Protein AF-A0A8H3QEY4-F1 (afdb_monomer_lite)

pLDDT: mean 74.87, std 17.11, range [32.81, 94.5]

Structure (mmCIF, N/CA/C/O backbone):
data_AF-A0A8H3QEY4-F1
#
_entry.id   AF-A0A8H3QEY4-F1
#
loop_
_atom_site.group_PDB
_atom_site.id
_atom_site.type_symbol
_atom_site.label_atom_id
_atom_site.label_alt_id
_atom_site.label_comp_id
_atom_site.label_asym_id
_atom_site.label_entity_id
_atom_site.label_seq_id
_atom_site.pdbx_PDB_ins_code
_atom_site.Cartn_x
_atom_site.Cartn_y
_atom_site.Cartn_z
_atom_site.occupancy
_atom_site.B_iso_or_equiv
_atom_site.auth_seq_id
_atom_site.auth_comp_id
_atom_site.auth_asym_id
_atom_site.auth_atom_id
_atom_site.pdbx_PDB_model_num
ATOM 1 N N . MET A 1 1 ? -0.172 -0.135 -28.618 1.00 63.59 1 MET A N 1
ATOM 2 C CA . MET A 1 1 ? 0.148 -1.387 -27.898 1.00 63.59 1 MET A CA 1
ATOM 3 C C . MET A 1 1 ? 1.242 -1.070 -26.885 1.00 63.59 1 MET A C 1
ATOM 5 O O . MET A 1 1 ? 2.207 -0.415 -27.263 1.00 63.59 1 MET A O 1
ATOM 9 N N . LEU A 1 2 ? 1.059 -1.405 -25.605 1.00 72.38 2 LEU A N 1
ATOM 10 C CA . LEU A 1 2 ? 2.095 -1.199 -24.579 1.00 72.38 2 LEU A CA 1
ATOM 11 C C . LEU A 1 2 ? 3.280 -2.143 -24.850 1.00 72.38 2 LEU A C 1
ATOM 13 O O . LEU A 1 2 ? 3.071 -3.277 -25.278 1.00 72.38 2 LEU A O 1
ATOM 17 N N . SER A 1 3 ? 4.509 -1.668 -24.632 1.00 82.62 3 SER A N 1
ATOM 18 C CA . SER A 1 3 ? 5.715 -2.501 -24.731 1.00 82.62 3 SER A CA 1
ATOM 19 C C . SER A 1 3 ? 5.764 -3.527 -23.594 1.00 82.62 3 SER A C 1
ATOM 21 O O . SER A 1 3 ? 5.164 -3.293 -22.543 1.00 82.62 3 SER A O 1
ATOM 23 N N . SER A 1 4 ? 6.488 -4.639 -23.787 1.00 85.00 4 SER A N 1
ATOM 24 C CA . SER A 1 4 ? 6.645 -5.693 -22.763 1.00 85.00 4 SER A CA 1
ATOM 25 C C . SER A 1 4 ? 7.066 -5.105 -21.417 1.00 85.00 4 SER A C 1
ATOM 27 O O . SER A 1 4 ? 6.370 -5.294 -20.429 1.00 85.00 4 SER A O 1
ATOM 29 N N . ASP A 1 5 ? 8.091 -4.251 -21.415 1.00 83.50 5 ASP A N 1
ATOM 30 C CA . ASP A 1 5 ? 8.610 -3.621 -20.197 1.00 83.50 5 ASP A CA 1
ATOM 31 C C . ASP A 1 5 ? 7.554 -2.802 -19.435 1.00 83.50 5 ASP A C 1
ATOM 33 O O . ASP A 1 5 ? 7.576 -2.722 -18.208 1.00 83.50 5 ASP A O 1
ATOM 37 N N . LYS A 1 6 ? 6.602 -2.183 -20.150 1.00 83.88 6 LYS A N 1
ATOM 38 C CA . LYS A 1 6 ? 5.503 -1.431 -19.524 1.00 83.88 6 LYS A CA 1
ATOM 39 C C . LYS A 1 6 ? 4.445 -2.363 -18.937 1.00 83.88 6 LYS A C 1
ATOM 41 O O . LYS A 1 6 ? 3.863 -2.038 -17.907 1.00 83.88 6 LYS A O 1
ATOM 46 N N . TRP A 1 7 ? 4.195 -3.507 -19.567 1.00 89.19 7 TRP A N 1
ATOM 47 C CA . TRP A 1 7 ? 3.324 -4.539 -19.004 1.00 89.19 7 TRP A CA 1
ATOM 48 C C . TRP A 1 7 ? 3.940 -5.198 -17.775 1.00 89.19 7 TRP A C 1
ATOM 50 O O . TRP A 1 7 ? 3.241 -5.399 -16.784 1.00 89.19 7 TRP A O 1
ATOM 60 N N . ASP A 1 8 ? 5.242 -5.477 -17.818 1.00 88.94 8 ASP A N 1
ATOM 61 C CA . ASP A 1 8 ? 5.998 -5.988 -16.678 1.00 88.94 8 ASP A CA 1
ATOM 62 C C . ASP A 1 8 ? 5.935 -4.999 -15.510 1.00 88.94 8 ASP A C 1
ATOM 64 O O . ASP A 1 8 ? 5.599 -5.384 -14.393 1.00 88.94 8 ASP A O 1
ATOM 68 N N . LEU A 1 9 ? 6.101 -3.703 -15.789 1.00 89.19 9 LEU A N 1
ATOM 69 C CA . LEU A 1 9 ? 5.932 -2.656 -14.787 1.00 89.19 9 LEU A CA 1
ATOM 70 C C . LEU A 1 9 ? 4.533 -2.660 -14.150 1.00 89.19 9 LEU A C 1
ATOM 72 O O . LEU A 1 9 ? 4.418 -2.571 -12.930 1.00 89.19 9 LEU A O 1
ATOM 76 N N . LEU A 1 10 ? 3.467 -2.748 -14.952 1.00 89.25 10 LEU A N 1
ATOM 77 C CA . LEU A 1 10 ? 2.093 -2.795 -14.436 1.00 89.25 10 LEU A CA 1
ATOM 78 C C . LEU A 1 10 ? 1.845 -4.048 -13.589 1.00 89.25 10 LEU A C 1
ATOM 80 O O . LEU A 1 10 ? 1.168 -3.983 -12.560 1.00 89.25 10 LEU A O 1
ATOM 84 N N . ARG A 1 11 ? 2.411 -5.187 -14.001 1.00 91.56 11 ARG A N 1
ATOM 85 C CA . ARG A 1 11 ? 2.357 -6.432 -13.231 1.00 91.56 11 ARG A CA 1
ATOM 86 C C . ARG A 1 11 ? 3.048 -6.267 -11.878 1.00 91.56 11 ARG A C 1
ATOM 88 O O . ARG A 1 11 ? 2.485 -6.689 -10.871 1.00 91.56 11 ARG A O 1
ATOM 95 N N . ASP A 1 12 ? 4.204 -5.615 -11.851 1.00 92.31 12 ASP A N 1
ATOM 96 C CA . ASP A 1 12 ? 5.002 -5.404 -10.641 1.00 92.31 12 ASP A CA 1
ATOM 97 C C . ASP A 1 12 ? 4.447 -4.278 -9.746 1.00 92.31 12 ASP A C 1
ATOM 99 O O . ASP A 1 12 ? 4.686 -4.260 -8.537 1.00 92.31 12 ASP A O 1
ATOM 103 N N . LEU A 1 13 ? 3.643 -3.367 -10.305 1.00 93.06 13 LEU A N 1
ATOM 104 C CA . LEU A 1 13 ? 2.916 -2.338 -9.560 1.00 93.06 13 LEU A CA 1
ATOM 105 C C . LEU A 1 13 ? 1.728 -2.913 -8.777 1.00 93.06 13 LEU A C 1
ATOM 107 O O . LEU A 1 13 ? 1.439 -2.467 -7.668 1.00 93.06 13 LEU A O 1
ATOM 111 N N . ARG A 1 14 ? 1.045 -3.929 -9.313 1.00 92.62 14 ARG A N 1
ATOM 112 C CA . ARG A 1 14 ? -0.099 -4.567 -8.642 1.00 92.62 14 ARG A CA 1
ATOM 113 C C . ARG A 1 14 ? 0.196 -4.991 -7.189 1.00 92.62 14 ARG A C 1
ATOM 115 O O . ARG A 1 14 ? -0.579 -4.611 -6.314 1.00 92.62 14 ARG A O 1
ATOM 122 N N . PRO A 1 15 ? 1.265 -5.751 -6.878 1.00 93.56 15 PRO A N 1
ATOM 123 C CA . PRO A 1 15 ? 1.554 -6.145 -5.499 1.00 93.56 15 PRO A CA 1
ATOM 124 C C . PRO A 1 15 ? 1.950 -4.968 -4.599 1.00 93.56 15 PRO A C 1
ATOM 126 O O . PRO A 1 15 ? 1.800 -5.076 -3.387 1.00 93.56 15 PRO A O 1
ATOM 129 N N . ILE A 1 16 ? 2.427 -3.853 -5.165 1.00 93.44 16 ILE A N 1
ATOM 130 C CA . ILE A 1 16 ? 2.712 -2.622 -4.416 1.00 93.44 16 ILE A CA 1
ATOM 131 C C . ILE A 1 16 ? 1.412 -1.956 -3.961 1.00 93.44 16 ILE A C 1
ATOM 133 O O . ILE A 1 16 ? 1.320 -1.520 -2.824 1.00 93.44 16 ILE A O 1
ATOM 137 N N . LEU A 1 17 ? 0.390 -1.892 -4.811 1.00 93.81 17 LEU A N 1
ATOM 138 C CA . LEU A 1 17 ? -0.867 -1.224 -4.454 1.00 93.81 17 LEU A CA 1
ATOM 139 C C . LEU A 1 17 ? -1.811 -2.108 -3.627 1.00 93.81 17 LEU A C 1
ATOM 141 O O . LEU A 1 17 ? -2.666 -1.599 -2.908 1.00 93.81 17 LEU A O 1
ATOM 145 N N . ARG A 1 18 ? -1.626 -3.429 -3.679 1.00 94.50 18 ARG A N 1
ATOM 146 C CA . ARG A 1 18 ? -2.480 -4.414 -3.004 1.00 94.50 18 ARG A CA 1
ATOM 147 C C . ARG A 1 18 ? -2.747 -4.144 -1.507 1.00 94.50 18 ARG A C 1
ATOM 149 O O . ARG A 1 18 ? -3.912 -4.235 -1.135 1.00 94.50 18 ARG A O 1
ATOM 156 N N . PRO A 1 19 ? -1.763 -3.783 -0.657 1.00 93.9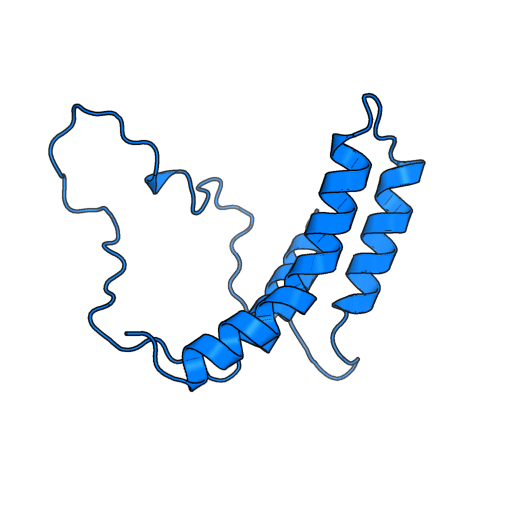4 19 PRO A N 1
ATOM 157 C CA . PRO A 1 19 ? -2.016 -3.502 0.761 1.00 93.94 19 PRO A CA 1
ATOM 158 C C . PRO A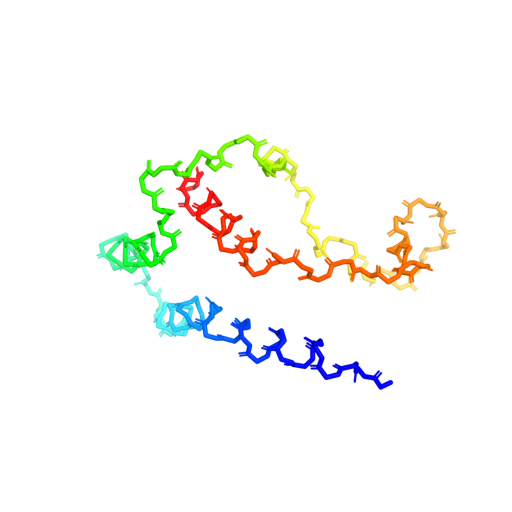 1 19 ? -3.001 -2.347 0.987 1.00 93.94 19 PRO A C 1
ATOM 160 O O . PRO A 1 19 ? -3.752 -2.359 1.957 1.00 93.94 19 PRO A O 1
ATOM 163 N N . PHE A 1 20 ? -3.023 -1.360 0.086 1.00 91.44 20 PHE A N 1
ATOM 164 C CA . PHE A 1 20 ? -3.961 -0.238 0.151 1.00 91.44 20 PHE A CA 1
ATOM 165 C C . PHE A 1 20 ? -5.368 -0.668 -0.249 1.00 91.44 20 PHE A C 1
ATOM 167 O O . PHE A 1 20 ? -6.330 -0.288 0.412 1.00 91.44 20 PHE A O 1
ATOM 174 N N . THR A 1 21 ? -5.497 -1.496 -1.288 1.00 91.94 21 THR A N 1
ATOM 175 C CA . THR A 1 21 ? -6.788 -2.092 -1.656 1.00 91.94 21 THR A CA 1
ATOM 176 C C . THR A 1 21 ? -7.342 -2.932 -0.506 1.00 91.94 21 THR A C 1
ATOM 178 O O . THR A 1 21 ? -8.464 -2.710 -0.082 1.00 91.94 21 THR A O 1
ATOM 181 N N . GLU A 1 22 ? -6.532 -3.808 0.092 1.00 91.88 22 GLU A N 1
ATOM 182 C CA . GLU A 1 22 ? -6.964 -4.639 1.226 1.00 91.88 22 GLU A CA 1
ATOM 183 C C . GLU A 1 22 ? -7.372 -3.794 2.445 1.00 91.88 22 GLU A C 1
ATOM 185 O O . GLU A 1 22 ? -8.379 -4.079 3.093 1.00 91.88 22 GLU A O 1
ATOM 190 N N . ALA A 1 23 ? -6.625 -2.726 2.743 1.00 90.50 23 ALA A N 1
ATOM 191 C CA . ALA A 1 23 ? -6.974 -1.800 3.814 1.00 90.50 23 ALA A CA 1
ATOM 192 C C . ALA A 1 23 ? -8.278 -1.042 3.528 1.00 90.50 23 ALA A C 1
ATOM 194 O O . ALA A 1 23 ? -9.118 -0.921 4.416 1.00 90.50 23 ALA A O 1
ATOM 195 N N . THR A 1 24 ? -8.466 -0.540 2.307 1.00 89.88 24 THR A N 1
ATOM 196 C CA . THR A 1 24 ? -9.680 0.201 1.927 1.00 89.88 24 THR A CA 1
ATOM 197 C C . THR A 1 24 ? -10.910 -0.694 1.837 1.00 89.88 24 THR A C 1
ATOM 199 O O . THR A 1 24 ? -11.968 -0.271 2.290 1.00 89.88 24 THR A O 1
ATOM 202 N N . ASP A 1 25 ? -10.780 -1.938 1.378 1.00 90.88 25 ASP A N 1
ATOM 203 C CA . ASP A 1 25 ? -11.868 -2.923 1.397 1.00 90.88 25 ASP A CA 1
ATOM 204 C C . ASP A 1 25 ? -12.301 -3.241 2.838 1.00 90.88 25 ASP A C 1
ATOM 206 O O . ASP A 1 25 ? -13.493 -3.262 3.155 1.00 90.88 25 ASP A O 1
ATOM 210 N N . LEU A 1 26 ? -11.331 -3.442 3.739 1.00 88.88 26 LEU A N 1
ATOM 211 C CA . LEU A 1 26 ? -11.596 -3.724 5.151 1.00 88.88 26 LEU A CA 1
ATOM 212 C C . LEU A 1 26 ? -12.260 -2.537 5.863 1.00 88.88 26 LEU A C 1
ATOM 214 O O . LEU A 1 26 ? -13.221 -2.719 6.611 1.00 88.88 26 LEU A O 1
ATOM 218 N N . LEU A 1 27 ? -11.736 -1.328 5.652 1.00 87.69 27 LEU A N 1
ATOM 219 C CA . LEU A 1 27 ? -12.211 -0.112 6.312 1.00 87.69 27 LEU A CA 1
ATOM 220 C C . LEU A 1 27 ? -13.538 0.374 5.712 1.00 87.69 27 LEU A C 1
ATOM 222 O O . LEU A 1 27 ? -14.464 0.698 6.455 1.00 87.69 27 LEU A O 1
ATOM 226 N N . GLY A 1 28 ? -13.662 0.355 4.384 1.00 82.62 28 GLY A N 1
ATOM 227 C CA . GLY A 1 28 ? -14.857 0.772 3.649 1.00 82.62 28 GLY A CA 1
ATOM 228 C C . GLY A 1 28 ? -16.077 -0.111 3.908 1.00 82.62 28 GLY A C 1
ATOM 229 O O . GLY A 1 28 ? -17.204 0.369 3.837 1.00 82.62 28 GLY A O 1
ATOM 230 N N . GLY A 1 29 ? -15.873 -1.377 4.287 1.00 76.12 29 GLY A N 1
ATOM 231 C CA . GLY A 1 29 ? -16.945 -2.267 4.740 1.00 76.12 29 GLY A CA 1
ATOM 232 C C . GLY A 1 29 ? -17.467 -1.977 6.154 1.00 76.12 29 GLY A C 1
ATOM 233 O O . GLY A 1 29 ? -18.438 -2.601 6.584 1.00 76.12 29 GLY A O 1
ATOM 234 N N . SER A 1 30 ? -16.842 -1.061 6.901 1.00 75.62 30 SER A N 1
ATOM 235 C CA . SER A 1 30 ? -17.213 -0.756 8.283 1.00 75.62 30 SER A CA 1
ATOM 236 C C . SER A 1 30 ? -17.855 0.628 8.408 1.00 75.62 30 SER A C 1
ATOM 238 O O . SER A 1 30 ? -17.300 1.637 7.987 1.00 75.62 30 SER A O 1
ATOM 240 N N . ASN A 1 31 ? -19.017 0.698 9.065 1.00 75.56 31 ASN A N 1
ATOM 241 C CA . ASN A 1 31 ? -19.694 1.976 9.338 1.00 75.56 31 ASN A CA 1
ATOM 242 C C . ASN A 1 31 ? -18.973 2.824 10.408 1.00 75.56 31 ASN A C 1
ATOM 244 O O . ASN A 1 31 ? -19.326 3.980 10.618 1.00 75.56 31 ASN A O 1
ATOM 248 N N . TYR A 1 32 ? -17.988 2.244 11.106 1.00 76.06 32 TYR A N 1
ATOM 249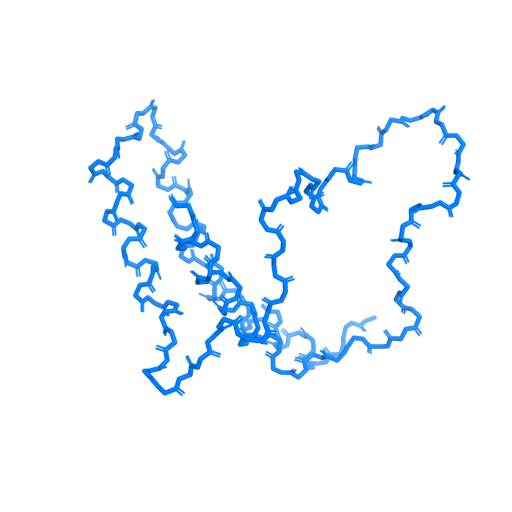 C CA . TYR A 1 32 ? -17.250 2.874 12.200 1.00 76.06 32 TYR A CA 1
ATOM 250 C C . TYR A 1 32 ? -15.782 2.427 12.192 1.00 76.06 32 TYR A C 1
ATOM 252 O O . TYR A 1 32 ? -15.391 1.504 12.908 1.00 76.06 32 TYR A O 1
ATOM 260 N N . CYS A 1 33 ? -14.951 3.103 11.401 1.00 82.00 33 CYS A N 1
ATOM 261 C CA . CYS A 1 33 ? -13.498 2.963 11.486 1.00 82.00 33 CYS A CA 1
ATOM 262 C C . CYS A 1 33 ? -12.958 3.755 12.681 1.00 82.00 33 CYS A C 1
ATOM 264 O O . CYS A 1 33 ? -12.934 4.985 12.660 1.00 82.00 33 CYS A O 1
ATOM 266 N N . THR A 1 34 ? -12.498 3.068 13.726 1.00 87.25 34 THR A N 1
ATOM 267 C CA . THR A 1 34 ? -11.847 3.721 14.869 1.00 87.25 34 THR A CA 1
ATOM 268 C C . THR A 1 34 ? -10.342 3.840 14.661 1.00 87.25 34 THR A C 1
ATOM 270 O O . THR A 1 34 ? -9.710 3.014 14.000 1.00 87.25 34 THR A O 1
ATOM 273 N N . PHE A 1 35 ? -9.727 4.827 15.319 1.00 85.75 35 PHE A N 1
ATOM 274 C CA . PHE A 1 35 ? -8.270 4.989 15.327 1.00 85.75 35 PHE A CA 1
ATOM 275 C C . PHE A 1 35 ? -7.536 3.718 15.789 1.00 85.75 35 PHE A C 1
ATOM 277 O O . PHE A 1 35 ? -6.492 3.367 15.246 1.00 85.75 35 PHE A O 1
ATOM 284 N N . SER A 1 36 ? -8.110 2.981 16.746 1.00 88.69 36 SER A N 1
ATOM 285 C CA . SER A 1 36 ? -7.568 1.703 17.223 1.00 88.69 36 SER A CA 1
ATOM 286 C C . SER A 1 36 ? -7.506 0.608 16.149 1.00 88.69 36 SER A C 1
ATOM 288 O O . SER A 1 36 ? -6.696 -0.304 16.288 1.00 88.69 36 SER A O 1
ATOM 290 N N . ILE A 1 37 ? -8.317 0.701 15.090 1.00 87.56 37 ILE A N 1
ATOM 291 C CA . ILE A 1 37 ? -8.316 -0.217 13.940 1.00 87.56 37 ILE A CA 1
ATOM 292 C C . ILE A 1 37 ? -7.420 0.326 12.821 1.00 87.56 37 ILE A C 1
ATOM 294 O O . ILE A 1 37 ? -6.614 -0.414 12.263 1.00 87.56 37 ILE A O 1
ATOM 298 N N . ILE A 1 38 ? -7.507 1.626 12.521 1.00 89.81 38 ILE A N 1
ATOM 299 C CA . ILE A 1 38 ? -6.725 2.258 11.446 1.00 89.81 38 ILE A CA 1
ATOM 300 C C . ILE A 1 38 ? -5.222 2.217 11.757 1.00 89.81 38 ILE A C 1
ATOM 302 O O . ILE A 1 38 ? -4.417 1.849 10.903 1.00 89.81 38 ILE A O 1
ATOM 306 N N . ASN A 1 39 ? -4.828 2.568 12.984 1.00 90.62 39 ASN A N 1
ATOM 307 C CA . ASN A 1 39 ? -3.422 2.713 13.358 1.00 90.62 39 ASN A CA 1
ATOM 308 C C . ASN A 1 39 ? -2.577 1.429 13.173 1.00 90.62 39 ASN A C 1
ATOM 310 O O . ASN A 1 39 ? -1.483 1.521 12.605 1.00 90.62 39 ASN A O 1
ATOM 314 N N . PRO A 1 40 ? -3.024 0.222 13.583 1.00 91.44 40 PRO A N 1
ATOM 315 C CA . PRO A 1 40 ? -2.264 -0.999 13.317 1.00 91.44 40 PRO A CA 1
ATOM 316 C C . PRO A 1 40 ? -2.154 -1.324 11.819 1.00 91.44 40 PRO A C 1
ATOM 318 O O . PRO A 1 40 ? -1.075 -1.726 11.380 1.00 91.44 40 PRO A O 1
ATOM 321 N N . ILE A 1 41 ? -3.206 -1.087 11.025 1.00 91.62 41 ILE A N 1
ATOM 322 C CA . ILE A 1 41 ? -3.180 -1.283 9.563 1.00 91.62 41 ILE A CA 1
ATOM 323 C C . ILE A 1 41 ? -2.148 -0.344 8.930 1.00 91.62 41 ILE A C 1
ATOM 325 O O . ILE A 1 41 ? -1.259 -0.786 8.200 1.00 91.62 41 ILE A O 1
ATOM 329 N N . LEU A 1 42 ? -2.201 0.945 9.276 1.00 91.38 42 LEU A N 1
ATOM 330 C CA . LEU A 1 42 ? -1.262 1.943 8.770 1.00 91.38 42 LEU A CA 1
ATOM 331 C C . LEU A 1 42 ? 0.178 1.614 9.173 1.00 91.38 42 LEU A C 1
ATOM 333 O O . LEU A 1 42 ? 1.094 1.724 8.362 1.00 91.38 42 LEU A O 1
ATOM 337 N N . THR A 1 43 ? 0.385 1.148 10.407 1.00 91.62 43 THR A N 1
ATOM 338 C CA . THR A 1 43 ? 1.699 0.717 10.903 1.00 91.62 43 THR A CA 1
ATOM 339 C C . THR A 1 43 ? 2.257 -0.453 10.089 1.00 91.62 43 THR A C 1
ATOM 341 O O . THR A 1 43 ? 3.455 -0.491 9.800 1.00 91.62 43 THR A O 1
ATOM 344 N N . GLN A 1 44 ? 1.414 -1.413 9.706 1.00 92.31 44 GLN A N 1
ATOM 345 C CA . GLN A 1 44 ? 1.827 -2.547 8.882 1.00 92.31 44 GLN A CA 1
ATOM 346 C C . GLN A 1 44 ? 2.212 -2.103 7.466 1.00 92.31 44 GLN A C 1
ATOM 348 O O . GLN A 1 44 ? 3.269 -2.505 6.975 1.00 92.31 44 GLN A O 1
ATOM 353 N N . ILE A 1 45 ? 1.415 -1.222 6.854 1.00 92.88 45 ILE A N 1
ATOM 354 C CA . ILE A 1 45 ? 1.726 -0.641 5.543 1.00 92.88 45 IL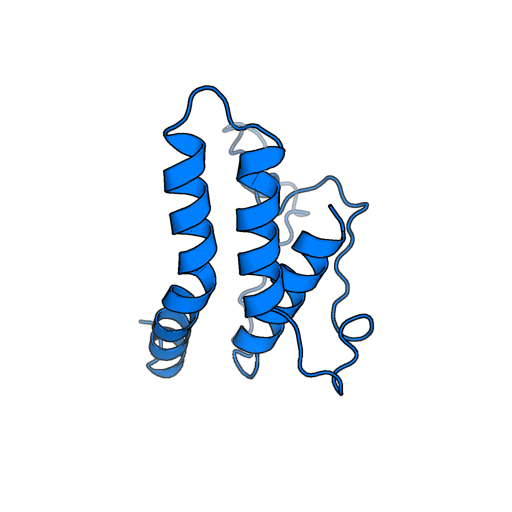E A CA 1
ATOM 355 C C . ILE A 1 45 ? 3.042 0.151 5.625 1.00 92.88 45 ILE A C 1
ATOM 357 O O . ILE A 1 45 ? 3.959 -0.118 4.853 1.00 92.88 45 ILE A O 1
ATOM 361 N N . LYS A 1 46 ? 3.217 1.034 6.622 1.00 90.69 46 LYS A N 1
ATOM 362 C CA . LYS A 1 46 ? 4.467 1.791 6.853 1.00 90.69 46 LYS A CA 1
ATOM 363 C C . LYS A 1 46 ? 5.700 0.887 6.855 1.00 90.69 46 LYS A C 1
ATOM 365 O O . LYS A 1 46 ? 6.681 1.186 6.182 1.00 90.69 46 LYS A O 1
ATOM 370 N N . LYS A 1 47 ? 5.645 -0.239 7.572 1.00 89.88 47 LYS A N 1
ATOM 371 C CA . LYS A 1 47 ? 6.760 -1.199 7.649 1.00 89.88 47 LYS A CA 1
ATOM 372 C C . LYS A 1 47 ? 7.088 -1.850 6.307 1.00 89.88 47 LYS A C 1
ATOM 374 O O . LYS A 1 47 ? 8.257 -2.096 6.036 1.00 89.88 47 LYS A O 1
ATOM 379 N N . GLN A 1 48 ? 6.088 -2.123 5.473 1.00 90.38 48 GLN A N 1
ATOM 380 C CA . GLN A 1 48 ? 6.290 -2.734 4.158 1.00 90.38 48 GLN A CA 1
ATOM 381 C C . GLN A 1 48 ? 6.976 -1.784 3.165 1.00 90.38 48 GLN A C 1
ATOM 383 O O . GLN A 1 48 ? 7.731 -2.233 2.301 1.00 90.38 48 GLN A O 1
ATOM 388 N N . PHE A 1 49 ? 6.714 -0.483 3.295 1.00 89.62 49 PHE A N 1
ATOM 389 C CA . PHE A 1 49 ? 7.268 0.561 2.430 1.00 89.62 49 PHE A CA 1
ATOM 390 C C . PHE A 1 49 ? 8.501 1.253 3.008 1.00 89.62 49 PHE A C 1
ATOM 392 O O . PHE A 1 49 ? 9.089 2.096 2.331 1.00 89.62 49 PHE A O 1
ATOM 399 N N . ALA A 1 50 ? 8.906 0.897 4.230 1.00 86.31 50 ALA A N 1
ATOM 400 C CA . ALA A 1 50 ? 10.069 1.481 4.871 1.00 86.31 50 ALA A CA 1
ATOM 401 C C . ALA A 1 50 ? 11.313 1.285 3.992 1.00 86.31 50 ALA A C 1
ATOM 403 O O . ALA A 1 50 ? 11.611 0.156 3.580 1.00 86.31 50 ALA A O 1
ATOM 404 N N . PRO A 1 51 ? 12.049 2.364 3.685 1.00 81.25 51 PRO A N 1
ATOM 405 C CA . PRO A 1 51 ? 13.290 2.235 2.946 1.00 81.25 51 PRO A CA 1
ATOM 406 C C . PRO A 1 51 ? 14.315 1.441 3.774 1.00 81.25 51 PRO A C 1
ATOM 408 O O . PRO A 1 51 ? 14.242 1.400 5.008 1.00 81.25 51 PRO A O 1
ATOM 411 N N . PRO A 1 52 ? 15.336 0.858 3.130 1.00 79.50 52 PRO A N 1
ATOM 412 C CA . PRO A 1 52 ? 16.501 0.388 3.862 1.00 79.50 52 PRO A CA 1
ATOM 413 C C . PRO A 1 52 ? 17.150 1.559 4.615 1.00 79.50 52 PRO A C 1
ATOM 415 O O . PRO A 1 52 ? 17.185 2.682 4.115 1.00 79.50 52 PRO A O 1
ATOM 418 N N . ALA A 1 53 ? 17.705 1.288 5.801 1.00 72.06 53 ALA A N 1
ATOM 419 C CA . ALA A 1 53 ? 18.257 2.305 6.708 1.00 72.06 53 ALA A CA 1
ATOM 420 C C . ALA A 1 53 ? 19.346 3.209 6.086 1.00 72.06 53 ALA A C 1
ATOM 422 O O . ALA A 1 53 ? 19.657 4.265 6.626 1.00 72.06 53 ALA A O 1
ATOM 423 N N . SER A 1 54 ? 19.928 2.805 4.955 1.00 66.50 54 SER A N 1
ATOM 424 C CA . SER A 1 54 ? 20.937 3.553 4.204 1.00 66.50 54 SER A CA 1
ATOM 425 C C . SER A 1 54 ? 20.373 4.545 3.176 1.00 66.50 54 SER A C 1
ATOM 427 O O . SER A 1 54 ? 21.151 5.271 2.560 1.00 66.50 54 SER A O 1
ATOM 429 N N . HIS A 1 55 ? 19.056 4.582 2.945 1.00 68.69 55 HIS A N 1
ATOM 430 C CA . HIS A 1 55 ? 18.451 5.384 1.881 1.00 68.69 55 HIS A CA 1
ATOM 431 C C . HIS A 1 55 ? 17.774 6.645 2.438 1.00 68.69 55 HIS A C 1
ATOM 433 O O . HIS A 1 55 ? 16.757 6.571 3.126 1.00 68.69 55 HIS A O 1
ATOM 439 N N . ASN A 1 56 ? 18.340 7.817 2.129 1.00 66.31 56 ASN A N 1
ATOM 440 C CA . ASN A 1 56 ? 17.754 9.108 2.489 1.00 66.31 56 ASN A CA 1
ATOM 441 C C . ASN A 1 56 ? 16.674 9.495 1.467 1.00 66.31 56 ASN A C 1
ATOM 443 O O . ASN A 1 56 ? 16.977 9.958 0.371 1.00 66.31 56 ASN A O 1
ATOM 447 N N . ILE A 1 57 ? 15.415 9.277 1.838 1.00 66.12 57 ILE A N 1
ATOM 448 C CA . ILE A 1 57 ? 14.243 9.475 0.974 1.00 66.12 57 ILE A CA 1
ATOM 449 C C . ILE A 1 57 ? 13.846 10.948 0.816 1.00 66.12 57 ILE A C 1
ATOM 451 O O . ILE A 1 57 ? 13.217 11.300 -0.174 1.00 66.12 57 ILE A O 1
ATOM 455 N N . ASN A 1 58 ? 14.207 11.818 1.763 1.00 61.19 58 ASN A N 1
ATOM 456 C CA . ASN A 1 58 ? 13.684 13.190 1.817 1.00 61.19 58 ASN A CA 1
ATOM 457 C C . ASN A 1 58 ? 14.274 14.118 0.741 1.00 61.19 58 ASN A C 1
ATOM 459 O O . ASN A 1 58 ? 13.785 15.225 0.568 1.00 61.19 58 ASN A O 1
ATOM 463 N N . HIS A 1 59 ? 15.332 13.697 0.041 1.00 54.78 59 HIS A N 1
ATOM 464 C CA . HIS A 1 59 ? 16.053 14.545 -0.914 1.00 54.78 59 HIS A CA 1
ATOM 465 C C . HIS A 1 59 ? 15.732 14.234 -2.392 1.00 54.78 59 HIS A C 1
ATOM 467 O O . HIS A 1 59 ? 16.136 14.991 -3.273 1.00 54.78 59 HIS A O 1
ATOM 473 N N . ASP A 1 60 ? 15.039 13.126 -2.676 1.00 57.34 60 ASP A N 1
ATOM 474 C CA . ASP A 1 60 ? 14.849 12.605 -4.046 1.00 57.34 60 ASP A CA 1
ATOM 475 C C . ASP A 1 60 ? 13.407 12.785 -4.573 1.00 57.34 60 ASP A C 1
ATOM 477 O O . ASP A 1 60 ? 13.139 12.551 -5.752 1.00 57.34 60 ASP A O 1
ATOM 481 N N . TYR A 1 61 ? 12.472 13.231 -3.720 1.00 64.94 61 TYR A N 1
ATOM 482 C CA . TYR A 1 61 ? 11.049 13.366 -4.051 1.00 64.94 61 TYR A CA 1
ATOM 483 C C . TYR A 1 61 ? 10.505 14.725 -3.608 1.00 64.94 61 TYR A C 1
ATOM 485 O O . TYR A 1 61 ? 10.354 14.978 -2.416 1.00 64.94 61 TYR A O 1
ATOM 493 N N . ASP A 1 62 ? 10.193 15.580 -4.580 1.00 65.19 62 ASP A N 1
ATOM 494 C CA . ASP A 1 62 ? 9.527 16.866 -4.366 1.00 65.19 62 ASP A CA 1
ATOM 495 C C . ASP A 1 62 ? 8.007 16.637 -4.325 1.00 65.19 62 ASP A C 1
ATOM 497 O O . ASP A 1 62 ? 7.320 16.713 -5.343 1.00 65.19 62 ASP A O 1
ATOM 501 N N . ILE A 1 63 ? 7.499 16.204 -3.167 1.00 68.44 63 ILE A N 1
ATOM 502 C CA . ILE A 1 63 ? 6.057 16.075 -2.918 1.00 68.44 63 ILE A CA 1
ATOM 503 C C . ILE A 1 63 ? 5.630 17.320 -2.148 1.00 68.44 63 ILE A C 1
ATOM 505 O O . ILE A 1 63 ? 5.937 17.458 -0.962 1.00 68.44 63 ILE A O 1
ATOM 509 N N . ASN A 1 64 ? 4.930 18.228 -2.824 1.00 72.62 64 ASN A N 1
ATOM 510 C CA . ASN A 1 64 ? 4.372 19.410 -2.187 1.00 72.62 64 ASN A CA 1
ATOM 511 C C . ASN A 1 64 ? 3.072 19.049 -1.454 1.00 72.62 64 ASN A C 1
ATOM 513 O O . ASN A 1 64 ? 2.012 18.974 -2.059 1.00 72.62 64 ASN A O 1
ATOM 517 N N . PHE A 1 65 ? 3.150 18.842 -0.140 1.00 70.44 65 PHE A N 1
ATOM 518 C CA . PHE A 1 65 ? 1.972 18.587 0.698 1.00 70.44 65 PHE A CA 1
ATOM 519 C C . PHE A 1 65 ? 1.150 19.846 1.027 1.00 70.44 65 PHE A C 1
ATOM 521 O O . PHE A 1 65 ? 0.125 19.738 1.693 1.00 70.44 65 PHE A O 1
ATOM 528 N N . GLN A 1 66 ? 1.617 21.035 0.624 1.00 71.81 66 GLN A N 1
ATOM 529 C CA . GLN A 1 66 ? 0.864 22.288 0.757 1.00 71.81 66 GLN A CA 1
ATOM 530 C C . GLN A 1 66 ? 0.018 22.600 -0.478 1.00 71.81 66 GLN A C 1
ATOM 532 O O . GLN A 1 66 ? -0.737 23.568 -0.451 1.00 71.81 66 GLN A O 1
ATOM 537 N N . ASP A 1 67 ? 0.171 21.820 -1.549 1.00 71.44 67 ASP A N 1
ATOM 538 C CA . ASP A 1 67 ? -0.704 21.919 -2.705 1.00 71.44 67 ASP A CA 1
ATOM 539 C C . ASP A 1 67 ? -2.035 21.241 -2.372 1.00 71.44 67 ASP A C 1
ATOM 541 O O . ASP A 1 67 ? -2.070 20.041 -2.089 1.00 71.44 67 ASP A O 1
ATOM 545 N N . GLU A 1 68 ? -3.113 22.020 -2.334 1.00 62.41 68 GLU A N 1
ATOM 546 C CA . GLU A 1 68 ? -4.467 21.482 -2.168 1.00 62.41 68 GLU A CA 1
ATOM 547 C C . GLU A 1 68 ? -5.021 20.943 -3.496 1.00 62.41 68 GLU A C 1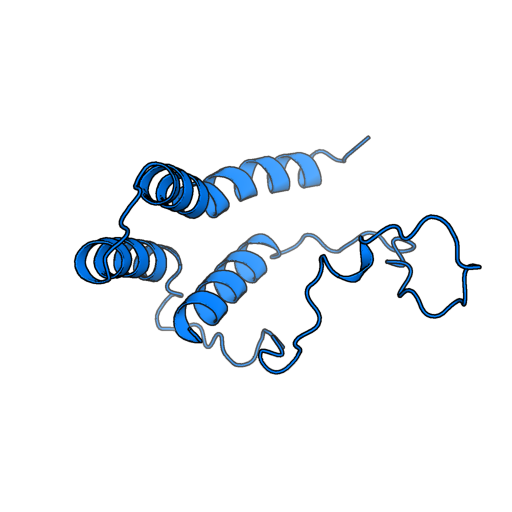
ATOM 549 O O . GLU A 1 68 ? -5.997 20.195 -3.463 1.00 62.41 68 GLU A O 1
ATOM 554 N N . GLU A 1 69 ? -4.388 21.261 -4.638 1.00 63.62 69 GLU A N 1
ATOM 555 C CA . GLU A 1 69 ? -4.761 20.702 -5.938 1.00 63.62 69 GLU A CA 1
ATOM 556 C C . GLU A 1 69 ? -4.383 19.217 -6.004 1.00 63.62 69 GLU A C 1
ATOM 558 O O . GLU A 1 69 ? -3.216 18.812 -5.952 1.00 63.62 69 GLU A O 1
ATOM 563 N N . THR A 1 70 ? -5.395 18.364 -6.126 1.00 61.41 70 THR A N 1
ATOM 564 C CA . THR A 1 70 ? -5.198 16.934 -6.329 1.00 61.41 70 THR A CA 1
ATOM 565 C C . THR A 1 70 ? -4.978 16.628 -7.807 1.00 61.41 70 THR A C 1
ATOM 567 O O . THR A 1 70 ? -5.522 17.279 -8.695 1.00 61.41 70 THR A O 1
ATOM 570 N N . ALA A 1 71 ? -4.266 15.536 -8.102 1.00 60.00 71 ALA A N 1
ATOM 571 C CA . ALA A 1 71 ? -4.115 15.026 -9.471 1.00 60.00 71 ALA A CA 1
ATOM 572 C C . ALA A 1 71 ? -5.451 14.633 -10.155 1.00 60.00 71 ALA A C 1
ATOM 574 O O . ALA A 1 71 ? -5.437 14.183 -11.302 1.00 60.00 71 ALA A O 1
ATOM 575 N N . PHE A 1 72 ? -6.581 14.743 -9.447 1.00 52.81 72 PHE A N 1
ATOM 576 C CA . PHE A 1 72 ? -7.929 14.464 -9.933 1.00 52.81 72 PHE A CA 1
ATOM 577 C C . PHE A 1 72 ? -8.785 15.727 -10.108 1.00 52.81 72 PHE A C 1
ATOM 579 O O . PHE A 1 72 ? -9.849 15.626 -10.718 1.00 52.81 72 PHE A O 1
ATOM 586 N N . ASP A 1 73 ? -8.332 16.895 -9.641 1.00 62.53 73 ASP A N 1
ATOM 587 C CA . ASP A 1 73 ? -9.092 18.150 -9.748 1.00 62.53 73 ASP A CA 1
ATOM 588 C C . ASP A 1 73 ? -9.190 18.619 -11.212 1.00 62.53 73 ASP A C 1
ATOM 590 O O . ASP A 1 73 ? -10.201 19.183 -11.623 1.00 62.53 73 ASP A O 1
ATOM 594 N N . ASP A 1 74 ? -8.207 18.245 -12.039 1.00 55.00 74 ASP A N 1
ATOM 595 C CA . ASP A 1 74 ? -8.186 18.451 -13.495 1.00 55.00 74 ASP A CA 1
ATOM 596 C C . ASP A 1 74 ? -9.209 17.594 -14.280 1.00 55.00 74 ASP A C 1
ATOM 598 O O . ASP A 1 74 ? -9.347 17.765 -15.492 1.00 55.00 74 ASP A O 1
ATOM 602 N N . ILE A 1 75 ? -9.882 16.625 -13.640 1.00 54.09 75 ILE A N 1
ATOM 603 C CA . ILE A 1 75 ? -10.776 15.648 -14.303 1.00 54.09 75 ILE A CA 1
ATOM 604 C C . ILE A 1 75 ? -12.260 15.998 -14.091 1.00 54.09 75 ILE A C 1
ATOM 606 O O . ILE A 1 75 ? -13.143 15.291 -14.577 1.00 54.09 75 ILE A O 1
ATOM 610 N N . ILE A 1 76 ? -12.568 17.090 -13.385 1.00 50.50 76 ILE A N 1
ATOM 611 C CA . ILE A 1 76 ? -13.940 17.596 -13.309 1.00 50.50 76 ILE A CA 1
ATOM 612 C C . ILE A 1 76 ? -14.275 18.243 -14.663 1.00 50.50 76 ILE A C 1
ATOM 614 O O . ILE A 1 76 ? -14.029 19.426 -14.883 1.00 50.50 76 ILE A O 1
ATOM 618 N N . ASP A 1 77 ? -14.805 17.428 -15.580 1.00 46.28 77 ASP A N 1
ATOM 619 C CA . ASP A 1 77 ? -15.512 17.870 -16.786 1.00 46.28 77 ASP A CA 1
ATOM 620 C C . ASP A 1 77 ? -16.747 18.665 -16.339 1.00 46.28 77 ASP A C 1
ATOM 622 O O . ASP A 1 77 ? -17.822 18.108 -16.105 1.00 46.28 77 ASP A O 1
ATOM 626 N N . ASP A 1 78 ? -16.590 19.977 -16.185 1.00 45.91 78 ASP A N 1
ATOM 627 C CA . ASP A 1 78 ? -17.719 20.887 -16.315 1.00 45.91 78 ASP A CA 1
ATOM 628 C C . ASP A 1 78 ? -17.891 21.118 -17.822 1.00 45.91 78 ASP A C 1
ATOM 630 O O . ASP A 1 78 ? -17.043 21.731 -18.477 1.00 45.91 78 ASP A O 1
ATOM 634 N N . ASP A 1 79 ? -18.949 20.525 -18.374 1.00 51.94 79 ASP A N 1
ATOM 635 C CA . ASP A 1 79 ? -19.227 20.274 -19.799 1.00 51.94 79 ASP A CA 1
ATOM 636 C C . ASP A 1 79 ? -19.410 21.556 -20.655 1.00 51.94 79 ASP A C 1
ATOM 638 O O . ASP A 1 79 ? -20.047 21.521 -21.702 1.00 51.94 79 ASP A O 1
ATOM 642 N N . ASP A 1 80 ? -18.893 22.715 -20.227 1.00 48.91 80 ASP A N 1
ATOM 643 C CA . ASP A 1 80 ? -19.325 24.010 -20.761 1.00 48.91 80 ASP A CA 1
ATOM 644 C C . ASP A 1 80 ? -18.294 25.153 -20.787 1.00 48.91 80 ASP A C 1
ATOM 646 O O . ASP A 1 80 ? -18.685 26.307 -20.986 1.00 48.91 80 ASP A O 1
ATOM 650 N N . GLN A 1 81 ? -16.978 24.922 -20.654 1.00 40.22 81 GLN A N 1
ATOM 651 C CA . GLN A 1 81 ? -16.017 26.035 -20.794 1.00 40.22 81 GLN A CA 1
ATOM 652 C C . GLN A 1 81 ? -14.819 25.763 -21.708 1.00 40.22 81 GLN A C 1
ATOM 654 O O . GLN A 1 81 ? -13.999 24.871 -21.525 1.00 40.22 81 GLN A O 1
ATOM 659 N N . GLN A 1 82 ? -14.754 26.616 -22.734 1.00 38.53 82 GLN A N 1
ATOM 660 C CA . GLN A 1 82 ? -13.705 26.778 -23.731 1.00 38.53 82 GLN A CA 1
ATOM 661 C C . GLN A 1 82 ? -12.311 26.482 -23.171 1.00 38.53 82 GLN A C 1
ATOM 663 O O . GLN A 1 82 ? -11.868 27.132 -22.230 1.00 38.53 82 GLN A O 1
ATOM 668 N N . PHE A 1 83 ? -11.605 25.556 -23.828 1.00 37.81 83 PHE A N 1
ATOM 669 C CA . PHE A 1 83 ? -10.190 25.235 -23.636 1.00 37.81 83 PHE A CA 1
ATOM 670 C C . PHE A 1 83 ? -9.304 26.495 -23.557 1.00 37.81 83 PHE A C 1
ATOM 672 O O . PHE A 1 83 ? -8.686 26.904 -24.545 1.00 37.81 83 PHE A O 1
ATOM 679 N N . THR A 1 84 ? -9.174 27.099 -22.376 1.00 32.81 84 THR A N 1
ATOM 680 C CA . THR A 1 84 ? -8.104 28.05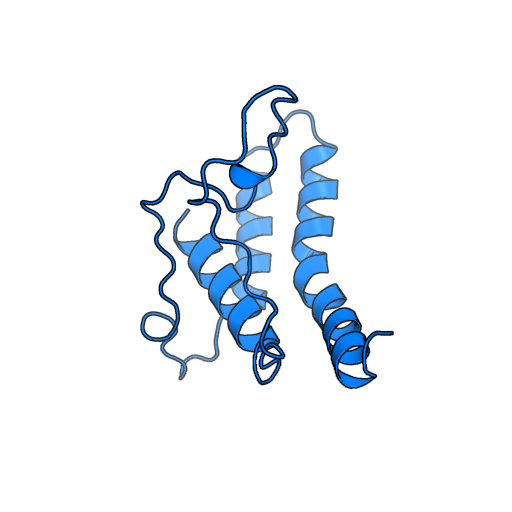2 -22.093 1.00 32.81 84 THR A CA 1
ATOM 681 C C . THR A 1 84 ? -6.856 27.246 -21.780 1.00 32.81 84 THR A C 1
ATOM 683 O O . THR A 1 84 ? -6.825 26.430 -20.863 1.00 32.81 84 THR A O 1
ATOM 686 N N . ALA A 1 85 ? -5.847 27.429 -22.625 1.00 38.62 85 ALA A N 1
ATOM 687 C CA . ALA A 1 85 ? -4.683 26.577 -22.810 1.00 38.62 85 ALA A CA 1
ATOM 688 C C . ALA A 1 85 ? -3.654 26.592 -21.658 1.00 38.62 85 ALA A C 1
ATOM 690 O O . ALA A 1 85 ? -2.461 26.730 -21.921 1.00 38.62 85 ALA A O 1
ATOM 691 N N . ASN A 1 86 ? -4.098 26.400 -20.414 1.00 39.91 86 ASN A N 1
ATOM 692 C CA . ASN A 1 86 ? -3.227 26.259 -19.244 1.00 39.91 86 ASN A CA 1
ATOM 693 C C . ASN A 1 86 ? -3.361 24.908 -18.540 1.00 39.91 86 ASN A C 1
ATOM 695 O O . ASN A 1 86 ? -2.558 24.635 -17.653 1.00 39.91 86 ASN A O 1
ATOM 699 N N . SER A 1 87 ? -4.269 24.029 -18.985 1.00 44.25 87 SER A N 1
ATOM 700 C CA . SER A 1 87 ? -4.179 22.605 -18.666 1.00 44.25 87 SER A CA 1
ATOM 701 C C . SER A 1 87 ? -2.761 22.189 -19.029 1.00 44.25 87 SER A C 1
ATOM 703 O O . SER A 1 87 ? -2.353 22.325 -20.194 1.00 44.25 87 SER A O 1
ATOM 705 N N . GLN A 1 88 ? -1.978 21.736 -18.052 1.00 44.91 88 GLN A N 1
ATOM 706 C CA . GLN A 1 88 ? -0.740 21.033 -18.325 1.00 44.91 88 GLN A CA 1
ATOM 707 C C . GLN A 1 88 ? -1.151 19.776 -19.074 1.00 44.91 88 GLN A C 1
ATOM 709 O O . GLN A 1 88 ? -1.320 18.709 -18.501 1.00 44.91 88 GLN A O 1
ATOM 714 N N . LYS A 1 89 ? -1.347 19.914 -20.394 1.00 43.84 89 LYS A N 1
ATOM 715 C CA . LYS A 1 89 ? -1.399 18.821 -21.345 1.00 43.84 89 LYS A CA 1
ATOM 716 C C . LYS A 1 89 ? -0.219 17.983 -20.934 1.00 43.84 89 LYS A C 1
ATOM 718 O O . LYS A 1 89 ? 0.906 18.437 -21.156 1.00 43.84 89 LYS A O 1
ATOM 723 N N . LEU A 1 90 ? -0.469 16.845 -20.285 1.00 49.22 90 LEU A N 1
ATOM 724 C CA . LEU A 1 90 ? 0.541 15.851 -19.979 1.00 49.22 90 LEU A CA 1
ATOM 725 C C . LEU A 1 90 ? 1.225 15.634 -21.316 1.00 49.22 90 LEU A C 1
ATOM 727 O O . LEU A 1 90 ? 0.656 15.026 -22.225 1.00 49.22 90 LEU A O 1
ATOM 731 N N . LYS A 1 91 ? 2.372 16.294 -21.515 1.00 46.25 91 LYS A N 1
ATOM 732 C CA . LYS A 1 91 ? 3.074 16.308 -22.790 1.00 46.25 91 LYS A CA 1
ATOM 733 C C . LYS A 1 91 ? 3.715 14.935 -22.854 1.00 46.25 91 LYS A C 1
ATOM 735 O O . LYS A 1 91 ? 4.920 14.792 -22.708 1.00 46.25 91 LYS A O 1
ATOM 740 N N . LEU A 1 92 ? 2.904 13.925 -23.162 1.00 50.75 92 LEU A N 1
ATOM 741 C CA . LEU A 1 92 ? 3.284 12.565 -23.531 1.00 50.75 92 LEU A CA 1
ATOM 742 C C . LEU A 1 92 ? 4.081 12.553 -24.852 1.00 50.75 92 LEU A C 1
ATOM 744 O O . LEU A 1 92 ? 4.234 11.510 -25.478 1.00 50.75 92 LEU A O 1
ATOM 748 N N . LYS A 1 93 ? 4.590 13.714 -25.299 1.00 51.56 93 LYS A N 1
ATOM 749 C CA . LYS A 1 93 ? 5.436 13.884 -26.480 1.00 51.56 93 LYS A CA 1
ATOM 750 C C . LYS A 1 93 ? 6.724 13.070 -26.379 1.00 51.56 93 LYS A C 1
ATOM 752 O O . LYS A 1 93 ? 7.281 12.735 -27.417 1.00 51.56 93 LYS A O 1
ATOM 757 N N . ASN A 1 94 ? 7.157 12.727 -25.163 1.00 56.81 94 ASN A N 1
ATOM 758 C CA . ASN A 1 94 ? 8.365 11.951 -24.924 1.00 56.81 94 ASN A CA 1
ATOM 759 C C . ASN A 1 94 ? 8.035 10.643 -24.186 1.00 56.81 94 ASN A C 1
ATOM 761 O O . ASN A 1 94 ? 7.210 10.653 -23.268 1.00 56.81 94 ASN A O 1
ATOM 765 N N . PRO A 1 95 ? 8.676 9.514 -24.545 1.00 60.69 95 PRO A N 1
ATOM 766 C CA . PRO A 1 95 ? 8.521 8.272 -23.803 1.00 60.69 95 PRO A CA 1
ATOM 767 C C . PRO A 1 95 ? 8.953 8.481 -22.348 1.00 60.69 95 PRO A C 1
ATOM 769 O O . PRO A 1 95 ? 10.079 8.894 -22.073 1.00 60.69 95 PRO A O 1
ATOM 772 N N . ILE A 1 96 ? 8.043 8.195 -21.416 1.00 66.88 96 ILE A N 1
ATOM 773 C CA . ILE A 1 96 ? 8.312 8.267 -19.978 1.00 66.88 96 ILE A CA 1
ATOM 774 C C . ILE A 1 96 ? 9.413 7.261 -19.640 1.00 66.88 96 ILE A C 1
ATOM 776 O O . ILE A 1 96 ? 9.304 6.074 -19.963 1.00 66.88 96 ILE A O 1
ATOM 780 N N . ASN A 1 97 ? 10.465 7.733 -18.973 1.00 73.44 97 ASN A N 1
ATOM 781 C CA . ASN A 1 97 ? 11.494 6.862 -18.428 1.00 73.44 97 ASN A CA 1
ATOM 782 C C . ASN A 1 97 ? 10.904 6.039 -17.272 1.00 73.44 97 ASN A C 1
ATOM 784 O O . ASN A 1 97 ? 10.651 6.560 -16.189 1.00 73.44 97 ASN A O 1
ATOM 788 N N . ILE A 1 98 ? 10.693 4.746 -17.513 1.00 78.56 98 ILE A N 1
ATOM 789 C CA . ILE A 1 98 ? 10.141 3.800 -16.532 1.00 78.56 98 ILE A CA 1
ATOM 790 C C . ILE A 1 98 ? 11.198 3.253 -15.561 1.00 78.56 98 ILE A C 1
ATOM 792 O O . ILE A 1 98 ? 10.867 2.549 -14.606 1.00 78.56 98 ILE A O 1
ATOM 796 N N . ARG A 1 99 ? 12.485 3.554 -15.776 1.00 79.69 99 ARG A N 1
ATOM 797 C CA . ARG A 1 99 ? 13.569 3.009 -14.958 1.00 79.69 99 ARG A CA 1
ATOM 798 C C . ARG A 1 99 ? 13.476 3.537 -13.528 1.00 79.69 99 ARG A C 1
ATOM 800 O O . ARG A 1 99 ? 13.508 4.740 -13.291 1.00 79.69 99 ARG A O 1
ATOM 807 N N . GLY A 1 100 ? 13.403 2.614 -12.570 1.00 82.00 100 GLY A N 1
ATOM 808 C CA . GLY A 1 100 ? 13.351 2.938 -11.143 1.00 82.00 100 GLY A CA 1
ATOM 809 C C . GLY A 1 100 ? 12.007 3.492 -10.665 1.00 82.00 100 GLY A C 1
ATOM 810 O O . GLY A 1 100 ? 11.889 3.809 -9.485 1.00 82.00 100 GLY A O 1
ATOM 811 N N . ILE A 1 101 ? 10.983 3.570 -11.526 1.00 85.94 101 ILE A N 1
ATOM 812 C CA . ILE A 1 101 ? 9.691 4.176 -11.175 1.00 85.94 101 ILE A CA 1
ATOM 813 C C . ILE A 1 101 ? 8.978 3.435 -10.034 1.00 85.94 101 ILE A C 1
ATOM 815 O O . ILE A 1 101 ? 8.351 4.074 -9.202 1.00 85.94 101 ILE A O 1
ATOM 819 N N . LEU A 1 102 ? 9.146 2.112 -9.910 1.00 88.56 102 LEU A N 1
ATOM 820 C CA . LEU A 1 102 ? 8.595 1.351 -8.778 1.00 88.56 102 LEU A CA 1
ATOM 821 C C . LEU A 1 102 ? 9.202 1.782 -7.440 1.00 88.56 102 LEU A C 1
ATOM 823 O O . LEU A 1 102 ? 8.485 1.877 -6.448 1.00 88.56 102 LEU A O 1
ATOM 827 N N . ASN A 1 103 ? 10.507 2.060 -7.406 1.00 86.94 103 ASN A N 1
ATOM 828 C CA . ASN A 1 103 ? 11.159 2.558 -6.195 1.00 86.94 103 ASN A CA 1
ATOM 829 C C . ASN A 1 103 ? 10.669 3.968 -5.876 1.00 86.94 103 ASN A C 1
ATOM 831 O O . ASN A 1 103 ? 10.370 4.247 -4.721 1.00 86.94 103 ASN A O 1
ATOM 835 N N . LYS A 1 104 ? 10.487 4.805 -6.905 1.00 85.19 104 LYS A N 1
ATOM 836 C CA . LYS A 1 104 ? 9.898 6.137 -6.743 1.00 85.19 104 LYS A CA 1
ATOM 837 C C . LYS A 1 104 ? 8.499 6.079 -6.138 1.00 85.19 104 LYS A C 1
ATOM 839 O O . LYS A 1 104 ? 8.223 6.788 -5.182 1.00 85.19 104 LYS A O 1
ATOM 844 N N . ILE A 1 105 ? 7.648 5.190 -6.649 1.00 88.00 105 ILE A N 1
ATOM 845 C CA . ILE A 1 105 ? 6.289 4.979 -6.138 1.00 88.00 105 ILE A CA 1
ATOM 846 C C . ILE A 1 105 ? 6.326 4.511 -4.680 1.00 88.00 105 ILE A C 1
ATOM 848 O O . ILE A 1 105 ? 5.630 5.078 -3.847 1.00 88.00 105 ILE A O 1
ATOM 852 N N . LYS A 1 106 ? 7.158 3.516 -4.343 1.00 89.00 106 LYS A N 1
ATOM 853 C CA . LYS A 1 106 ? 7.297 3.029 -2.958 1.00 89.00 106 LYS A CA 1
ATOM 854 C C . LYS A 1 106 ? 7.717 4.140 -1.996 1.00 89.00 106 LYS A C 1
ATOM 856 O O . LYS A 1 106 ? 7.118 4.277 -0.934 1.00 89.00 106 LYS A O 1
ATOM 861 N N . SER A 1 107 ? 8.720 4.923 -2.381 1.00 86.44 107 SER A N 1
ATOM 862 C CA . SER A 1 107 ? 9.216 6.050 -1.595 1.00 86.44 107 SER A CA 1
ATOM 863 C C . SER A 1 107 ? 8.158 7.134 -1.426 1.00 86.44 107 SER A C 1
ATOM 865 O O . SER A 1 107 ? 7.929 7.574 -0.305 1.00 86.44 107 SER A O 1
ATOM 867 N N . ALA A 1 108 ? 7.469 7.513 -2.506 1.00 86.31 108 ALA A N 1
ATOM 868 C CA . ALA A 1 108 ? 6.396 8.497 -2.451 1.00 86.31 108 ALA A CA 1
ATOM 869 C C . ALA A 1 108 ? 5.280 8.052 -1.497 1.00 86.31 108 ALA A C 1
ATOM 871 O O . ALA A 1 108 ? 4.929 8.794 -0.587 1.00 86.31 108 ALA A O 1
ATOM 872 N N . LEU A 1 109 ? 4.814 6.804 -1.620 1.00 89.62 109 LEU A N 1
ATOM 873 C CA . LEU A 1 109 ? 3.812 6.231 -0.717 1.00 89.62 109 LEU A CA 1
ATOM 874 C C . LEU A 1 109 ? 4.279 6.252 0.744 1.00 89.62 109 LEU A C 1
ATOM 876 O O . LEU A 1 109 ? 3.515 6.640 1.624 1.00 89.62 109 LEU A O 1
ATOM 880 N N . TYR A 1 110 ? 5.531 5.876 1.016 1.00 89.50 110 TYR A N 1
ATOM 881 C CA . TYR A 1 110 ? 6.077 5.927 2.371 1.00 89.50 110 TYR A CA 1
ATOM 882 C C . TYR A 1 110 ? 6.093 7.352 2.938 1.00 89.50 110 TYR A C 1
ATOM 884 O O . TYR A 1 110 ? 5.691 7.551 4.083 1.00 89.50 110 TYR A O 1
ATOM 892 N N . ILE A 1 111 ? 6.549 8.339 2.161 1.00 87.44 111 ILE A N 1
ATOM 893 C CA . ILE A 1 111 ? 6.603 9.740 2.600 1.00 87.44 111 ILE A CA 1
ATOM 894 C C . ILE A 1 111 ? 5.181 10.250 2.869 1.00 87.44 111 ILE A C 1
ATOM 896 O O . ILE A 1 111 ? 4.927 10.762 3.956 1.00 87.44 111 ILE A O 1
ATOM 900 N N . SER A 1 112 ? 4.237 10.027 1.948 1.00 86.00 112 SER A N 1
ATOM 901 C CA . SER A 1 112 ? 2.842 10.466 2.095 1.00 86.00 112 SER A CA 1
ATOM 902 C C . SER A 1 112 ? 2.173 9.899 3.346 1.00 86.00 112 SER A C 1
ATOM 904 O O . SER A 1 112 ? 1.519 10.626 4.083 1.00 86.00 112 SER A O 1
ATOM 906 N N . ILE A 1 113 ? 2.382 8.615 3.635 1.00 87.50 113 ILE A N 1
ATOM 907 C CA . ILE A 1 113 ? 1.817 7.951 4.818 1.00 87.50 113 ILE A CA 1
ATOM 908 C C . ILE A 1 113 ? 2.451 8.448 6.133 1.00 87.50 113 ILE A C 1
ATOM 910 O O . ILE A 1 113 ? 1.885 8.247 7.205 1.00 87.50 113 ILE A O 1
ATOM 914 N N . ASN A 1 114 ? 3.653 9.029 6.095 1.00 85.38 114 ASN A N 1
ATOM 915 C CA . ASN A 1 114 ? 4.295 9.603 7.281 1.00 85.38 114 ASN A CA 1
ATOM 916 C C . ASN A 1 114 ? 4.016 11.094 7.474 1.00 85.38 114 ASN A C 1
ATOM 918 O O . ASN A 1 114 ? 4.256 11.592 8.571 1.00 85.38 114 ASN A O 1
ATOM 922 N N . TYR A 1 115 ? 3.552 11.790 6.436 1.00 82.06 115 TYR A N 1
ATOM 923 C CA . TYR A 1 115 ? 3.157 13.190 6.537 1.00 82.06 115 TYR A CA 1
ATOM 924 C C . TYR A 1 115 ? 1.832 13.362 7.299 1.00 82.06 115 TYR A C 1
ATOM 926 O O . TYR A 1 115 ? 1.719 14.272 8.119 1.00 82.06 115 TYR A O 1
ATOM 934 N N . TYR A 1 116 ? 0.868 12.468 7.052 1.00 65.50 116 TYR A N 1
ATOM 935 C CA . TYR A 1 116 ? -0.430 12.407 7.736 1.00 65.50 116 TYR A CA 1
ATOM 936 C C . TYR A 1 116 ? -0.430 11.400 8.899 1.00 65.50 116 TYR A C 1
ATOM 938 O O . TYR A 1 116 ? -1.163 11.649 9.881 1.00 65.50 116 TYR A O 1
#

Organism: NCBI:txid94130

Foldseek 3Di:
DDDPVVVVVVVVVCVLCVLVVVLCVVQVPDPDDDPVNVVVSLVVNLVVLPDPPPDDLPPPDDDPPVDPDDPCVLVPCPVDDDCPPPPPPVCPVDPDDPPCVSNVVSSVVNVVSVVD

Radius of gyration: 17.82 Å; chains: 1; bounding box: 41×34×45 Å

Sequence (116 aa):
MLSSDKWDLLRDLRPILRPFTEATDLLGGSNYCTFSIINPILTQIKKQFAPPASHNINHDYDINFQDEETAFDDIIDDDDQQFTANSQKLKLKNPINIRGILNKIKSALYISINYY

Secondary structure (DSSP, 8-state):
---HHHHHHHHHHHHHHHHHHHHHHHHHT-S---HHHHHHHHHHHHHHHPPPTT--GGGT----TT----TTGGG---TT----TTS----TTS----TTHHHHHHHHHHHHHHH-